Protein AF-A0A1Y3WXA1-F1 (afdb_monomer)

Foldseek 3Di:
DQDPVQQQAQQVQWDWDAPPVRQKIFIDHPRDTRDIDGCPDFCLLVLLVLLCVLAPDSPPRCRTPNLSVVSSLLSVLCVVVVLVCCCLNFNPQDPPPDSNRGDRDDPVSSVVSSVSSCVSDVPRDD

pLDDT: mean 90.12, std 10.37, range [38.25, 98.25]

Mean predicted aligned error: 4.31 Å

Structure (mmCIF, N/CA/C/O backbone):
data_AF-A0A1Y3WXA1-F1
#
_entry.id   AF-A0A1Y3WXA1-F1
#
loop_
_atom_site.group_PDB
_atom_site.id
_atom_site.type_symbol
_atom_site.label_atom_id
_atom_site.label_alt_id
_atom_site.label_comp_id
_atom_site.label_asym_id
_atom_site.label_entity_id
_atom_site.label_seq_id
_atom_site.pdbx_PDB_ins_code
_atom_site.Cartn_x
_atom_site.Cartn_y
_atom_site.Cartn_z
_atom_site.occupancy
_atom_site.B_iso_or_equiv
_atom_site.auth_seq_id
_atom_site.aut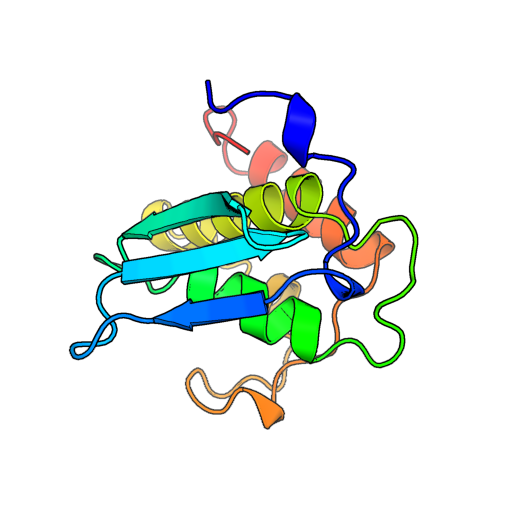h_comp_id
_atom_site.auth_asym_id
_atom_site.auth_atom_id
_atom_site.pdbx_PDB_model_num
ATOM 1 N N . MET A 1 1 ? 12.323 13.232 0.508 1.00 38.25 1 MET A N 1
ATOM 2 C CA . MET A 1 1 ? 10.880 13.522 0.398 1.00 38.25 1 MET A CA 1
ATOM 3 C C . MET A 1 1 ? 10.526 13.393 -1.072 1.00 38.25 1 MET A C 1
ATOM 5 O O . MET A 1 1 ? 10.906 14.268 -1.834 1.00 38.25 1 MET A O 1
ATOM 9 N N . HIS A 1 2 ? 9.953 12.261 -1.487 1.00 45.00 2 HIS A N 1
ATOM 10 C CA . HIS A 1 2 ? 9.434 12.119 -2.850 1.00 45.00 2 HIS A CA 1
ATOM 11 C C . HIS A 1 2 ? 8.171 12.985 -2.983 1.00 45.00 2 HIS A C 1
ATOM 13 O O . HIS A 1 2 ? 7.406 13.118 -2.028 1.00 45.00 2 HIS A O 1
ATOM 19 N N . ASN A 1 3 ? 8.051 13.669 -4.121 1.00 47.00 3 ASN A N 1
ATOM 20 C CA . ASN A 1 3 ? 7.163 14.805 -4.343 1.00 47.00 3 ASN A CA 1
ATOM 21 C C . ASN A 1 3 ? 5.682 14.489 -4.098 1.00 47.00 3 ASN A C 1
ATOM 23 O O . ASN A 1 3 ? 5.159 13.468 -4.523 1.00 47.00 3 ASN A O 1
ATOM 27 N N . ASN A 1 4 ? 4.982 15.452 -3.500 1.00 60.38 4 ASN A N 1
ATOM 28 C CA . ASN A 1 4 ? 3.542 15.423 -3.219 1.00 60.38 4 ASN A CA 1
ATOM 29 C C . ASN A 1 4 ? 2.660 15.335 -4.493 1.00 60.38 4 ASN A C 1
ATOM 31 O O . ASN A 1 4 ? 1.442 15.187 -4.395 1.00 60.38 4 ASN A O 1
ATOM 35 N N . GLU A 1 5 ? 3.268 15.446 -5.678 1.00 69.31 5 GLU A N 1
ATOM 36 C CA . GLU A 1 5 ? 2.613 15.615 -6.980 1.00 69.31 5 GLU A CA 1
ATOM 37 C C . GLU A 1 5 ? 1.940 14.338 -7.500 1.00 69.31 5 GLU A C 1
ATOM 39 O O . GLU A 1 5 ? 0.859 14.423 -8.076 1.00 69.31 5 GLU A O 1
ATOM 44 N N . TYR A 1 6 ? 2.508 13.153 -7.247 1.00 81.25 6 TYR A N 1
ATOM 45 C CA . TYR A 1 6 ? 1.913 11.889 -7.705 1.00 81.25 6 TYR A CA 1
ATOM 46 C C . TYR A 1 6 ? 0.886 11.313 -6.722 1.00 81.25 6 TYR A C 1
ATOM 48 O O . TYR A 1 6 ? 0.173 10.371 -7.057 1.00 81.25 6 TYR A O 1
ATOM 56 N N . SER A 1 7 ? 0.788 11.866 -5.506 1.00 85.94 7 SER A N 1
ATOM 57 C CA . SER A 1 7 ? 0.005 11.276 -4.411 1.00 85.94 7 SER A CA 1
ATOM 58 C C . SER A 1 7 ? -1.469 11.060 -4.758 1.00 85.94 7 SER A C 1
ATOM 60 O O . SER A 1 7 ? -2.069 10.114 -4.265 1.00 85.94 7 SER A O 1
ATOM 62 N N . GLN A 1 8 ? -2.034 11.916 -5.613 1.00 91.94 8 GLN A N 1
ATOM 63 C CA . GLN A 1 8 ? -3.440 11.878 -6.014 1.00 91.94 8 GLN A CA 1
ATOM 64 C C . GLN A 1 8 ? -3.692 11.082 -7.300 1.00 91.94 8 GLN A C 1
ATOM 66 O O . GLN A 1 8 ? -4.849 10.932 -7.682 1.00 91.94 8 GLN A O 1
ATOM 71 N N . ILE A 1 9 ? -2.648 10.587 -7.975 1.00 95.56 9 ILE A N 1
ATOM 72 C CA . ILE A 1 9 ? -2.810 9.800 -9.201 1.00 95.56 9 ILE A CA 1
ATOM 73 C C . ILE A 1 9 ? -3.533 8.493 -8.843 1.00 95.56 9 ILE A C 1
ATOM 75 O O . ILE A 1 9 ? -3.027 7.753 -7.987 1.00 95.56 9 ILE A O 1
ATOM 79 N N . PRO A 1 10 ? -4.693 8.194 -9.459 1.00 96.69 10 PRO A N 1
ATOM 80 C CA . PRO A 1 10 ? -5.390 6.935 -9.238 1.00 96.69 10 PRO A CA 1
ATOM 81 C C . PRO A 1 10 ? -4.526 5.757 -9.678 1.00 96.69 10 PRO A C 1
ATOM 83 O O . PRO A 1 10 ? -3.982 5.751 -10.781 1.00 96.69 10 PRO A O 1
ATOM 86 N N . PHE A 1 11 ? -4.430 4.729 -8.838 1.00 96.44 11 PHE A N 1
ATOM 87 C CA . PHE A 1 11 ? -3.655 3.532 -9.163 1.00 96.44 11 PHE A CA 1
ATOM 88 C C . PHE A 1 11 ? -4.203 2.811 -10.404 1.00 96.44 11 PHE A C 1
ATOM 90 O O . PHE A 1 11 ? -3.430 2.249 -11.175 1.00 96.44 11 PHE A O 1
ATOM 97 N N . SER A 1 12 ? -5.518 2.876 -10.641 1.00 96.00 12 SER A N 1
ATOM 98 C CA . SER A 1 12 ? -6.164 2.278 -11.816 1.00 96.00 12 SER A CA 1
ATOM 99 C C . SER A 1 12 ? -5.738 2.901 -13.152 1.00 96.00 12 SER A C 1
ATOM 101 O O . SER A 1 12 ? -5.943 2.291 -14.199 1.00 96.00 12 SER A O 1
ATOM 103 N N . GLU A 1 13 ? -5.125 4.087 -13.137 1.00 95.94 13 GLU A N 1
ATOM 104 C CA . GLU A 1 13 ? -4.587 4.756 -14.328 1.00 95.94 13 GLU A CA 1
ATOM 105 C C . GLU A 1 13 ? -3.099 4.456 -14.567 1.00 95.94 13 GLU A C 1
ATOM 107 O O . GLU A 1 13 ? -2.504 4.949 -15.530 1.00 95.94 13 GLU A O 1
ATOM 112 N N . CYS A 1 14 ? -2.475 3.675 -13.687 1.00 96.12 14 CYS A N 1
ATOM 113 C CA . CYS A 1 14 ? -1.048 3.411 -13.727 1.00 96.12 14 CYS A CA 1
ATOM 114 C C . CYS A 1 14 ? -0.704 2.095 -14.429 1.00 96.12 14 CYS A C 1
ATOM 116 O O . CYS A 1 14 ? -1.479 1.142 -14.461 1.00 96.12 14 CYS A O 1
ATOM 118 N N . GLN A 1 15 ? 0.517 2.034 -14.954 1.00 96.25 15 GLN A N 1
ATOM 119 C CA . GLN A 1 15 ? 1.123 0.812 -15.476 1.00 96.25 15 GLN A CA 1
ATOM 120 C C . GLN A 1 15 ? 2.276 0.404 -14.567 1.00 96.25 15 GLN A C 1
ATOM 122 O O . GLN A 1 15 ? 3.169 1.210 -14.316 1.00 96.25 15 GLN A O 1
ATOM 127 N N . VAL A 1 16 ? 2.254 -0.840 -14.091 1.00 94.38 16 VAL A N 1
ATOM 128 C CA . VAL A 1 16 ? 3.341 -1.438 -13.308 1.00 94.38 16 VAL A CA 1
ATOM 129 C C . VAL A 1 16 ? 4.238 -2.230 -14.252 1.00 94.38 16 VAL A C 1
ATOM 131 O O . VAL A 1 16 ? 3.752 -3.062 -15.018 1.00 94.38 16 VAL A O 1
ATOM 134 N N . MET A 1 17 ? 5.539 -1.976 -14.190 1.00 93.19 17 MET A N 1
ATOM 135 C CA . MET A 1 17 ? 6.566 -2.688 -14.942 1.00 93.19 17 MET A CA 1
ATOM 136 C C . MET A 1 17 ? 7.682 -3.127 -14.000 1.00 93.19 17 MET A C 1
ATOM 138 O O . MET A 1 17 ? 7.948 -2.467 -12.996 1.00 93.19 17 MET A O 1
ATOM 142 N N . THR A 1 18 ? 8.349 -4.222 -14.345 1.00 90.69 18 THR A N 1
ATOM 143 C CA . THR A 1 18 ? 9.587 -4.657 -13.698 1.00 90.69 18 THR A CA 1
ATOM 144 C C . THR A 1 18 ? 10.709 -4.698 -14.723 1.00 90.69 18 THR A C 1
ATOM 146 O O . THR A 1 18 ? 10.447 -4.867 -15.916 1.00 90.69 18 THR A O 1
ATOM 149 N N . ASP A 1 19 ? 11.948 -4.542 -14.274 1.00 87.44 19 ASP A N 1
ATOM 150 C CA . ASP A 1 19 ? 13.106 -4.887 -15.096 1.00 87.44 19 ASP A CA 1
ATOM 151 C C . ASP A 1 19 ? 13.236 -6.408 -15.295 1.00 87.44 19 ASP A C 1
ATOM 153 O O . ASP A 1 19 ? 12.461 -7.210 -14.762 1.00 87.44 19 ASP A O 1
ATOM 157 N N . ASP A 1 20 ? 14.211 -6.800 -16.117 1.00 84.50 20 ASP A N 1
ATOM 158 C CA . ASP A 1 20 ? 14.402 -8.181 -16.572 1.00 84.50 20 ASP A CA 1
ATOM 159 C C . ASP A 1 20 ? 14.702 -9.168 -15.430 1.00 84.50 20 ASP A C 1
ATOM 161 O O . ASP A 1 20 ? 14.421 -10.361 -15.557 1.00 84.50 20 ASP A O 1
ATOM 165 N N . ASP A 1 21 ? 15.282 -8.696 -14.325 1.00 83.38 21 ASP A N 1
ATOM 166 C CA . ASP A 1 21 ? 15.605 -9.508 -13.150 1.00 83.38 21 ASP A CA 1
ATOM 167 C C . ASP A 1 21 ? 14.596 -9.349 -11.998 1.00 83.38 21 ASP A C 1
ATOM 169 O O . ASP A 1 21 ? 14.737 -10.015 -10.968 1.00 83.38 21 ASP A O 1
ATOM 173 N N . GLY A 1 22 ? 13.555 -8.526 -12.181 1.00 80.12 22 GLY A N 1
ATOM 174 C CA . GLY A 1 22 ? 12.498 -8.285 -11.198 1.00 80.12 22 GLY A CA 1
ATOM 175 C C . GLY A 1 22 ? 12.960 -7.508 -9.963 1.00 80.12 22 GLY A C 1
ATOM 176 O O . GLY A 1 22 ? 12.245 -7.470 -8.954 1.00 80.12 22 GLY A O 1
ATOM 177 N N . GLN A 1 23 ? 14.158 -6.92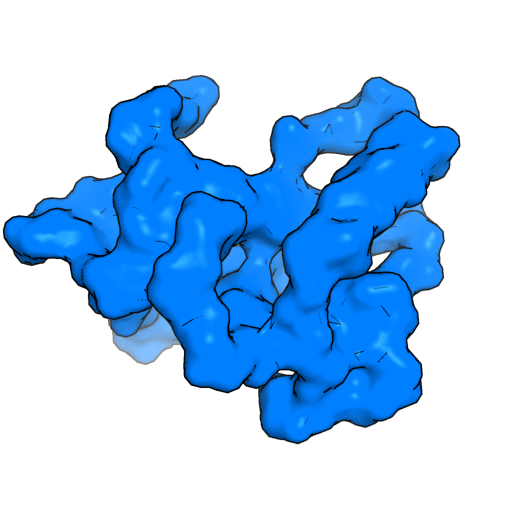0 -10.008 1.00 83.50 23 GLN A N 1
ATOM 178 C CA . GLN A 1 23 ? 14.736 -6.189 -8.889 1.00 83.50 23 GLN A CA 1
ATOM 179 C C . GLN A 1 23 ? 14.283 -4.737 -8.835 1.00 83.50 23 GLN A C 1
ATOM 181 O O . GLN A 1 23 ? 14.331 -4.146 -7.765 1.00 83.50 23 GLN A O 1
ATOM 186 N N . ASN A 1 24 ? 13.826 -4.141 -9.929 1.00 88.81 24 ASN A N 1
ATOM 187 C CA . ASN A 1 24 ? 13.259 -2.799 -9.922 1.00 88.81 24 ASN A CA 1
ATOM 188 C C . ASN A 1 24 ? 11.797 -2.841 -10.340 1.00 88.81 24 ASN A C 1
ATOM 190 O O . ASN A 1 24 ? 11.428 -3.491 -11.316 1.00 88.81 24 ASN A O 1
ATOM 194 N N . ILE A 1 25 ? 10.968 -2.102 -9.608 1.00 91.56 25 ILE A N 1
ATOM 195 C CA . ILE A 1 25 ? 9.560 -1.899 -9.932 1.00 91.56 25 ILE A CA 1
ATOM 196 C C . ILE A 1 25 ? 9.385 -0.441 -10.324 1.00 91.56 25 ILE A C 1
ATOM 198 O O . ILE A 1 25 ? 9.745 0.461 -9.566 1.00 91.56 25 ILE A O 1
ATOM 202 N N . TYR A 1 26 ? 8.780 -0.222 -11.484 1.00 92.56 26 TYR A N 1
ATOM 203 C CA . TYR A 1 26 ? 8.476 1.090 -12.033 1.00 92.56 26 TYR A CA 1
ATOM 204 C C . TYR A 1 26 ? 6.968 1.235 -12.205 1.00 92.56 26 TYR A C 1
ATOM 206 O O . TYR A 1 26 ? 6.289 0.332 -12.698 1.00 92.56 26 TYR A O 1
ATOM 214 N N . ILE A 1 27 ? 6.440 2.390 -11.821 1.00 94.38 27 ILE A N 1
ATOM 215 C CA . ILE A 1 27 ? 5.051 2.772 -12.032 1.00 94.38 27 ILE A CA 1
ATOM 216 C C . ILE A 1 27 ? 5.022 3.982 -12.957 1.00 94.38 27 ILE A C 1
ATOM 218 O O . ILE A 1 27 ? 5.602 5.030 -12.658 1.00 94.38 27 ILE A O 1
ATOM 222 N N . TYR A 1 28 ? 4.304 3.834 -14.066 1.00 96.00 28 TYR A N 1
ATOM 223 C CA . TYR A 1 28 ? 4.113 4.869 -15.073 1.00 96.00 28 TYR A CA 1
ATOM 224 C C . TYR A 1 28 ? 2.683 5.408 -15.049 1.00 96.00 28 TYR A C 1
ATOM 226 O O . TYR A 1 28 ? 1.725 4.651 -14.897 1.00 96.00 28 TYR A O 1
ATOM 234 N N . HIS A 1 29 ? 2.529 6.710 -15.282 1.00 95.94 29 HIS A N 1
ATOM 235 C CA . HIS A 1 29 ? 1.251 7.364 -15.580 1.00 95.94 29 HIS A CA 1
ATOM 236 C C . HIS A 1 29 ? 1.420 8.210 -16.839 1.00 95.94 29 HIS A C 1
ATOM 238 O O . HIS A 1 29 ? 2.374 8.978 -16.952 1.00 95.94 29 HIS A O 1
ATOM 244 N N . ASN A 1 30 ? 0.529 8.040 -17.819 1.00 94.69 30 ASN A N 1
ATOM 245 C CA . ASN A 1 30 ? 0.582 8.759 -19.101 1.00 94.69 30 ASN A CA 1
ATOM 246 C C . ASN A 1 30 ? 1.954 8.711 -19.812 1.00 94.69 30 ASN A C 1
ATOM 248 O O . ASN A 1 30 ? 2.364 9.673 -20.458 1.00 94.69 30 ASN A O 1
ATOM 252 N N . GLY A 1 31 ? 2.664 7.583 -19.698 1.00 93.31 31 GLY A N 1
ATOM 253 C CA . GLY A 1 31 ? 3.972 7.367 -20.329 1.00 93.31 31 GLY A CA 1
ATOM 254 C C . GLY A 1 31 ? 5.170 7.951 -19.573 1.00 93.31 31 GLY A C 1
ATOM 255 O O . GLY A 1 31 ? 6.298 7.773 -20.025 1.00 93.31 31 GLY A O 1
ATOM 256 N N . SER A 1 32 ? 4.950 8.599 -18.426 1.00 93.69 32 SER A N 1
ATOM 257 C CA . SER A 1 32 ? 6.008 9.122 -17.554 1.00 93.69 32 SER A CA 1
ATOM 258 C C . SER A 1 32 ? 6.156 8.257 -16.310 1.00 93.69 32 SER A C 1
ATOM 260 O O . SER A 1 32 ? 5.156 7.857 -15.715 1.00 93.69 32 SER A O 1
ATOM 262 N N . GLU A 1 33 ? 7.393 7.982 -15.905 1.00 93.81 33 GLU A N 1
ATOM 263 C CA . GLU A 1 33 ? 7.674 7.332 -14.624 1.00 93.81 33 GLU A CA 1
ATOM 264 C C . GLU A 1 33 ? 7.286 8.281 -13.488 1.00 93.81 33 GLU A C 1
ATOM 266 O O . GLU A 1 33 ? 7.700 9.441 -13.469 1.00 93.81 33 GLU A O 1
ATOM 271 N N . VAL A 1 34 ? 6.465 7.797 -12.560 1.00 93.56 34 VAL A N 1
ATOM 272 C CA . VAL A 1 34 ? 5.959 8.592 -11.429 1.00 93.56 34 VAL A CA 1
ATOM 273 C C . VAL A 1 34 ? 6.390 8.038 -10.079 1.00 93.56 34 VAL A C 1
ATOM 275 O O . VAL A 1 34 ? 6.411 8.777 -9.096 1.00 93.56 34 VAL A O 1
ATOM 278 N N . LEU A 1 35 ? 6.730 6.751 -10.019 1.00 90.50 35 LEU A N 1
ATOM 279 C CA . LEU A 1 35 ? 7.184 6.085 -8.809 1.00 90.50 35 LEU A CA 1
ATOM 280 C C . LEU A 1 35 ? 8.044 4.889 -9.199 1.00 90.50 35 LEU A C 1
ATOM 282 O O . LEU A 1 35 ? 7.669 4.111 -10.069 1.00 90.50 35 LEU A O 1
ATOM 286 N N . SER A 1 36 ? 9.168 4.723 -8.522 1.00 89.56 36 SER A N 1
ATOM 287 C CA . SER A 1 36 ? 10.014 3.542 -8.643 1.00 89.56 36 SER A CA 1
ATOM 288 C C . SER A 1 36 ? 10.413 3.070 -7.255 1.00 89.56 36 SER A C 1
ATOM 290 O O . SER A 1 36 ? 10.621 3.894 -6.360 1.00 89.56 36 SER A O 1
ATOM 292 N N . ASP A 1 37 ? 10.577 1.769 -7.078 1.00 87.94 37 ASP A N 1
ATOM 293 C CA . ASP A 1 37 ? 11.198 1.218 -5.880 1.00 87.94 37 ASP A CA 1
ATOM 294 C C . ASP A 1 37 ? 12.122 0.071 -6.250 1.00 87.94 37 ASP A C 1
ATOM 296 O O . ASP A 1 37 ? 11.873 -0.682 -7.196 1.00 87.94 37 ASP A O 1
ATOM 300 N N . TYR A 1 38 ? 13.192 -0.051 -5.477 1.00 82.44 38 TYR A N 1
ATOM 301 C CA . TYR A 1 38 ? 14.127 -1.146 -5.629 1.00 82.44 38 TYR A CA 1
ATOM 302 C C . TYR A 1 38 ? 13.691 -2.293 -4.724 1.00 82.44 38 TYR A C 1
ATOM 304 O O . TYR A 1 38 ? 13.562 -2.149 -3.506 1.00 82.44 38 TYR A O 1
ATOM 312 N N . ASN A 1 39 ? 13.462 -3.443 -5.333 1.00 72.31 39 ASN A N 1
ATOM 313 C CA . ASN A 1 39 ? 12.977 -4.671 -4.735 1.00 72.31 39 ASN A CA 1
ATOM 314 C C . ASN A 1 39 ? 14.096 -5.381 -3.946 1.00 72.31 39 ASN A C 1
ATOM 316 O O . ASN A 1 39 ? 14.518 -6.495 -4.260 1.00 72.31 39 ASN A O 1
ATOM 320 N N . HIS A 1 40 ? 14.625 -4.727 -2.906 1.00 64.75 40 HIS A N 1
ATOM 321 C CA . HIS A 1 40 ? 15.619 -5.320 -2.011 1.00 64.75 40 HIS A CA 1
ATOM 322 C C . HIS A 1 40 ? 15.116 -5.481 -0.577 1.00 64.75 40 HIS A C 1
ATOM 324 O O . HIS A 1 40 ? 14.581 -4.563 0.042 1.00 64.75 40 HIS A O 1
ATOM 330 N N . THR A 1 41 ? 15.344 -6.690 -0.047 1.00 61.47 41 THR A N 1
ATOM 331 C CA . THR A 1 41 ? 15.046 -7.125 1.328 1.00 61.47 41 THR A CA 1
ATOM 332 C C . THR A 1 41 ? 13.619 -6.808 1.784 1.00 61.47 41 THR A C 1
ATOM 334 O O . THR A 1 41 ? 13.441 -6.025 2.711 1.00 61.47 41 THR A O 1
ATOM 337 N N . GLY A 1 42 ? 12.606 -7.422 1.154 1.00 63.34 42 GLY A N 1
ATOM 338 C CA . GLY A 1 42 ? 11.256 -7.489 1.737 1.00 63.34 42 GLY A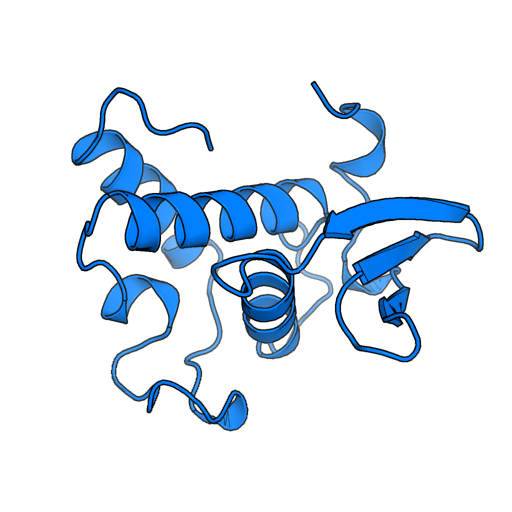 CA 1
ATOM 339 C C . GLY A 1 42 ? 10.067 -7.365 0.785 1.00 63.34 42 GLY A C 1
ATOM 340 O O . GLY A 1 42 ? 8.939 -7.472 1.253 1.00 63.34 42 GLY A O 1
ATOM 341 N N . PHE A 1 43 ? 10.287 -7.164 -0.519 1.00 84.88 43 PHE A N 1
ATOM 342 C CA . PHE A 1 43 ? 9.214 -7.167 -1.525 1.00 84.88 43 PHE A CA 1
ATOM 343 C C . PHE A 1 43 ? 8.069 -6.179 -1.233 1.00 84.88 43 PHE A C 1
ATOM 345 O O . PHE A 1 43 ? 6.905 -6.441 -1.530 1.00 84.88 43 PHE A O 1
ATOM 352 N N . TYR A 1 44 ? 8.385 -5.029 -0.622 1.00 90.94 44 TYR A N 1
ATOM 353 C CA . TYR A 1 44 ? 7.390 -4.124 -0.037 1.00 90.94 44 TYR A CA 1
ATOM 354 C C . TYR A 1 44 ? 6.440 -3.512 -1.065 1.00 90.94 44 TYR A C 1
ATOM 356 O O . TYR A 1 44 ? 5.223 -3.567 -0.883 1.00 90.94 44 TYR A O 1
ATOM 364 N N . LEU A 1 45 ? 6.983 -2.911 -2.132 1.00 92.19 45 LEU A N 1
ATOM 365 C CA . LEU A 1 45 ? 6.156 -2.293 -3.165 1.00 92.19 45 LEU A CA 1
ATOM 366 C C . LEU A 1 45 ? 5.402 -3.358 -3.966 1.00 92.19 45 LEU A C 1
ATOM 368 O O . LEU A 1 45 ? 4.220 -3.176 -4.234 1.00 92.19 45 LEU A O 1
ATOM 372 N N . GLU A 1 46 ? 6.048 -4.482 -4.278 1.00 91.06 46 GLU A N 1
ATOM 373 C CA . GLU A 1 46 ? 5.413 -5.624 -4.948 1.00 91.06 46 GLU A CA 1
ATOM 374 C C . GLU A 1 46 ? 4.193 -6.124 -4.167 1.00 91.06 46 GLU A C 1
ATOM 376 O O . GLU A 1 46 ? 3.099 -6.263 -4.712 1.00 91.06 46 GLU A O 1
ATOM 381 N N . THR A 1 47 ? 4.359 -6.304 -2.858 1.00 91.12 47 THR A N 1
ATOM 382 C CA . THR A 1 47 ? 3.293 -6.764 -1.966 1.00 91.12 47 THR A CA 1
ATOM 383 C C . THR A 1 47 ? 2.176 -5.724 -1.847 1.00 91.12 47 THR A C 1
ATOM 385 O O . THR A 1 47 ? 0.997 -6.077 -1.889 1.00 91.12 47 THR A O 1
ATOM 388 N N . ALA A 1 48 ? 2.510 -4.431 -1.759 1.00 94.44 48 ALA A N 1
ATOM 389 C CA . ALA A 1 48 ? 1.513 -3.358 -1.754 1.00 94.44 48 ALA A CA 1
ATOM 390 C C . ALA A 1 48 ? 0.704 -3.315 -3.064 1.00 94.44 48 ALA A C 1
ATOM 392 O O . ALA A 1 48 ? -0.517 -3.159 -3.030 1.00 94.44 48 ALA A O 1
ATOM 393 N N . ILE A 1 49 ? 1.372 -3.501 -4.207 1.00 94.38 49 ILE A N 1
ATOM 394 C CA . ILE A 1 49 ? 0.738 -3.593 -5.527 1.00 94.38 49 ILE A CA 1
ATOM 395 C C . ILE A 1 49 ? -0.201 -4.798 -5.577 1.00 94.38 49 ILE A C 1
ATOM 397 O O . ILE A 1 49 ? -1.350 -4.641 -5.980 1.00 94.38 49 ILE A O 1
ATOM 401 N N . ALA A 1 50 ? 0.235 -5.973 -5.114 1.00 92.94 50 ALA A N 1
ATOM 402 C CA . ALA A 1 50 ? -0.602 -7.171 -5.076 1.00 92.94 50 ALA A CA 1
ATOM 403 C C . ALA A 1 50 ? -1.868 -6.968 -4.222 1.00 92.94 50 ALA A C 1
ATOM 405 O O . ALA A 1 50 ? -2.965 -7.331 -4.649 1.00 92.94 50 ALA A O 1
ATOM 406 N N . LEU A 1 51 ? -1.740 -6.324 -3.055 1.00 95.12 51 LEU A N 1
ATOM 407 C CA . LEU A 1 51 ? -2.873 -5.973 -2.192 1.00 95.12 51 LEU A CA 1
ATOM 408 C C . LEU A 1 51 ? -3.849 -5.004 -2.872 1.00 95.12 51 LEU A C 1
ATOM 410 O O . LEU A 1 51 ? -5.059 -5.214 -2.801 1.00 95.12 51 LEU A O 1
ATOM 414 N N . PHE A 1 52 ? -3.349 -3.973 -3.561 1.00 95.69 52 PHE A N 1
ATOM 415 C CA . PHE A 1 52 ? -4.193 -3.055 -4.334 1.00 95.69 52 PHE A CA 1
ATOM 416 C C . PHE A 1 52 ? -4.878 -3.772 -5.502 1.00 95.69 52 PHE A C 1
ATOM 418 O O . PHE A 1 52 ? -6.075 -3.595 -5.721 1.00 95.69 52 PHE A O 1
ATOM 425 N N . MET A 1 53 ? -4.154 -4.625 -6.227 1.00 93.81 53 MET A N 1
ATOM 426 C CA . MET A 1 53 ? -4.701 -5.390 -7.347 1.00 93.81 53 MET A CA 1
ATOM 427 C C . MET A 1 53 ? -5.772 -6.400 -6.912 1.00 93.81 53 MET A C 1
ATOM 429 O O . MET A 1 53 ? -6.693 -6.666 -7.684 1.00 93.81 53 MET A O 1
ATOM 433 N N . ALA A 1 54 ? -5.693 -6.925 -5.684 1.00 93.06 54 ALA A N 1
ATOM 434 C CA . ALA A 1 54 ? -6.696 -7.826 -5.115 1.00 93.06 54 ALA A CA 1
ATOM 435 C C . ALA A 1 54 ? -8.046 -7.137 -4.822 1.00 93.06 54 ALA A C 1
ATOM 437 O O . ALA A 1 54 ? -9.070 -7.810 -4.674 1.00 93.06 54 ALA A O 1
ATOM 438 N N . ILE A 1 55 ? -8.084 -5.801 -4.753 1.00 93.75 55 ILE A N 1
ATOM 439 C CA . ILE A 1 55 ? -9.324 -5.045 -4.563 1.00 93.75 55 ILE A CA 1
ATOM 440 C C . ILE A 1 55 ? -10.130 -5.050 -5.863 1.00 93.75 55 ILE A C 1
ATOM 442 O O . ILE A 1 55 ? -9.657 -4.643 -6.922 1.00 93.75 55 ILE A O 1
ATOM 446 N N . LYS A 1 56 ? -11.392 -5.483 -5.769 1.00 90.75 56 LYS A N 1
ATOM 447 C CA . LYS A 1 56 ? -12.278 -5.635 -6.932 1.00 90.75 56 LYS A CA 1
ATOM 448 C C . LYS A 1 56 ? -12.599 -4.310 -7.631 1.00 90.75 56 LYS A C 1
ATOM 450 O O . LYS A 1 56 ? -12.674 -4.280 -8.855 1.00 90.75 56 LYS A O 1
ATOM 455 N N . ASP A 1 57 ? -12.850 -3.253 -6.863 1.00 93.50 57 ASP A N 1
ATOM 456 C CA . ASP A 1 57 ? -13.106 -1.915 -7.400 1.00 93.50 57 ASP A CA 1
ATOM 457 C C . ASP A 1 57 ? -11.874 -1.034 -7.207 1.00 93.50 57 ASP A C 1
ATOM 459 O O . ASP A 1 57 ? -11.647 -0.502 -6.122 1.00 93.50 57 ASP A O 1
ATOM 463 N N . GLN A 1 58 ? -11.077 -0.902 -8.265 1.00 90.31 58 GLN A N 1
ATOM 464 C CA . GLN A 1 58 ? -9.832 -0.134 -8.248 1.00 90.31 58 GLN A CA 1
ATOM 465 C C . GLN A 1 58 ? -10.037 1.371 -8.485 1.00 90.31 58 GLN A C 1
ATOM 467 O O . GLN A 1 58 ? -9.073 2.126 -8.432 1.00 90.31 58 GLN A O 1
ATOM 472 N N . ASN A 1 59 ? -11.274 1.827 -8.725 1.00 92.00 59 ASN A N 1
ATOM 473 C CA . ASN A 1 59 ? -11.585 3.243 -8.968 1.00 92.00 59 ASN A CA 1
ATOM 474 C C . ASN A 1 59 ? -11.966 4.001 -7.690 1.00 92.00 59 ASN A C 1
ATOM 476 O O . ASN A 1 59 ? -12.416 5.147 -7.746 1.00 92.00 59 ASN A O 1
ATOM 480 N N . GLN A 1 60 ? -11.814 3.363 -6.531 1.00 94.50 60 GLN A N 1
ATOM 481 C CA . GLN A 1 60 ? -12.050 4.002 -5.246 1.00 94.50 60 GLN A CA 1
ATOM 482 C C . GLN A 1 60 ? -11.068 5.163 -5.042 1.00 94.50 60 GLN A C 1
ATOM 484 O O . GLN A 1 60 ? -9.871 5.032 -5.284 1.00 94.50 60 GLN A O 1
ATOM 489 N N . SER A 1 61 ? -11.554 6.297 -4.536 1.00 94.06 61 SER A N 1
ATOM 490 C CA . SER A 1 61 ? -10.764 7.534 -4.402 1.00 94.06 61 SER A CA 1
ATOM 491 C C . SER A 1 61 ? -9.515 7.398 -3.523 1.00 94.06 61 SER A C 1
ATOM 493 O O . SER A 1 61 ? -8.547 8.140 -3.693 1.00 94.06 61 SER A O 1
ATOM 495 N N . TRP A 1 62 ? -9.523 6.458 -2.575 1.00 95.69 62 TRP A N 1
ATOM 496 C CA . TRP A 1 62 ? -8.386 6.191 -1.694 1.00 95.69 62 TRP A CA 1
ATOM 497 C C . TRP A 1 62 ? -7.315 5.302 -2.348 1.00 95.69 62 TRP A C 1
ATOM 499 O O . TRP A 1 62 ? -6.205 5.216 -1.824 1.00 95.69 62 TRP A O 1
ATOM 509 N N . MET A 1 63 ? -7.599 4.677 -3.495 1.00 96.81 63 MET A N 1
ATOM 510 C CA . MET A 1 63 ? -6.647 3.852 -4.242 1.00 96.81 63 MET A CA 1
ATOM 511 C C . MET A 1 63 ? -5.792 4.711 -5.175 1.00 96.81 63 MET A C 1
ATOM 513 O O . MET A 1 63 ? -5.922 4.684 -6.397 1.00 96.81 63 MET A O 1
ATOM 517 N N . ASN A 1 64 ? -4.899 5.492 -4.576 1.00 96.38 64 ASN A N 1
ATOM 518 C CA . ASN A 1 64 ? -3.960 6.371 -5.268 1.00 96.38 64 ASN A CA 1
ATOM 519 C C . ASN A 1 64 ? -2.507 6.035 -4.906 1.00 96.38 64 ASN A C 1
ATOM 521 O O . ASN A 1 64 ? -2.241 5.319 -3.936 1.00 96.38 64 ASN A O 1
ATOM 525 N N . LEU A 1 65 ? -1.553 6.561 -5.676 1.00 95.62 65 LEU A N 1
ATOM 526 C CA . LEU A 1 65 ? -0.131 6.266 -5.473 1.00 95.62 65 LEU A CA 1
ATOM 527 C C . LEU A 1 65 ? 0.405 6.744 -4.116 1.00 95.62 65 LEU A C 1
ATOM 529 O O . LEU A 1 65 ? 1.333 6.141 -3.577 1.00 95.62 65 LEU A O 1
ATOM 533 N N . GLY A 1 66 ? -0.190 7.785 -3.527 1.00 95.44 66 GLY A N 1
ATOM 534 C CA . GLY A 1 66 ? 0.160 8.223 -2.177 1.00 95.44 66 GLY A CA 1
ATOM 535 C C . GLY A 1 66 ? -0.165 7.155 -1.132 1.00 95.44 66 GLY A C 1
ATOM 536 O O . GLY A 1 66 ? 0.666 6.838 -0.281 1.00 95.44 66 GLY A O 1
ATOM 537 N N . ASN A 1 67 ? -1.354 6.563 -1.213 1.00 96.81 67 ASN A N 1
ATOM 538 C CA . ASN A 1 67 ? -1.763 5.494 -0.309 1.00 96.81 67 ASN A CA 1
ATOM 539 C C . ASN A 1 67 ? -1.084 4.154 -0.629 1.00 96.81 67 ASN A C 1
ATOM 541 O O . ASN A 1 67 ? -0.779 3.414 0.304 1.00 96.81 67 ASN A O 1
ATOM 545 N N . LEU A 1 68 ? -0.751 3.876 -1.894 1.00 96.06 68 LEU A N 1
ATOM 546 C CA . LEU A 1 68 ? 0.099 2.735 -2.254 1.00 96.06 68 LEU A CA 1
ATOM 547 C C . LEU A 1 68 ? 1.467 2.832 -1.563 1.00 96.06 68 LEU A C 1
ATOM 549 O O . LEU A 1 68 ? 1.927 1.869 -0.952 1.00 96.06 68 LEU A O 1
ATOM 553 N N . TRP A 1 69 ? 2.098 4.010 -1.606 1.00 94.88 69 TRP A N 1
ATOM 554 C CA . TRP A 1 69 ? 3.393 4.234 -0.961 1.00 94.88 69 TRP A CA 1
ATOM 555 C C . TRP A 1 69 ? 3.317 4.106 0.564 1.00 94.88 69 TRP A C 1
ATOM 557 O O . TRP A 1 69 ? 4.187 3.493 1.183 1.00 94.88 69 TRP A O 1
ATOM 567 N N . LYS A 1 70 ? 2.242 4.612 1.179 1.00 95.94 70 LYS A N 1
ATOM 568 C CA . LYS A 1 70 ? 1.986 4.409 2.612 1.00 95.94 70 LYS A CA 1
ATOM 569 C C . LYS A 1 70 ? 1.806 2.935 2.955 1.00 95.94 70 LYS A C 1
ATOM 571 O O . LYS A 1 70 ? 2.370 2.487 3.945 1.00 95.94 70 LYS A O 1
ATOM 576 N N . LEU A 1 71 ? 1.067 2.169 2.147 1.00 96.44 71 LEU A N 1
ATOM 577 C CA . LEU A 1 71 ? 0.899 0.729 2.362 1.00 96.44 71 LEU A CA 1
ATOM 578 C C . LEU A 1 71 ? 2.242 -0.003 2.258 1.00 96.44 71 LEU A C 1
ATOM 580 O O . LEU A 1 71 ? 2.575 -0.803 3.128 1.00 96.44 71 LEU A O 1
ATOM 584 N N . ARG A 1 72 ? 3.054 0.333 1.251 1.00 94.50 72 ARG A N 1
ATOM 585 C CA . ARG A 1 72 ? 4.437 -0.144 1.119 1.00 94.50 72 ARG A CA 1
ATOM 586 C C . ARG A 1 72 ? 5.248 0.150 2.385 1.00 94.50 72 ARG A C 1
ATOM 588 O O . ARG A 1 72 ? 5.942 -0.736 2.880 1.00 94.50 72 ARG A O 1
ATOM 595 N N . ASN A 1 73 ? 5.150 1.361 2.939 1.00 94.81 73 ASN A N 1
ATOM 596 C CA . ASN A 1 73 ? 5.814 1.699 4.200 1.00 94.81 73 ASN A CA 1
ATOM 597 C C . ASN A 1 73 ? 5.261 0.885 5.373 1.00 94.81 73 ASN A C 1
ATOM 599 O O . ASN A 1 73 ? 6.054 0.365 6.144 1.00 94.81 73 ASN A O 1
ATOM 603 N N . CYS A 1 74 ? 3.944 0.689 5.469 1.00 96.44 74 CYS A N 1
ATOM 604 C CA . CYS A 1 74 ? 3.336 -0.147 6.508 1.00 96.44 74 CYS A CA 1
ATOM 605 C C . CYS A 1 74 ? 3.897 -1.577 6.496 1.00 96.44 74 CYS A C 1
ATOM 607 O O . CYS A 1 74 ? 4.265 -2.109 7.540 1.00 96.44 74 CYS A O 1
ATOM 609 N N . ILE A 1 75 ? 4.014 -2.181 5.311 1.00 94.69 75 ILE A N 1
ATOM 610 C CA . ILE A 1 75 ? 4.594 -3.520 5.129 1.00 94.69 75 ILE A CA 1
ATOM 611 C C . ILE A 1 75 ? 6.055 -3.533 5.596 1.00 94.69 75 ILE A C 1
ATOM 613 O O . ILE A 1 75 ? 6.460 -4.431 6.335 1.00 94.69 75 ILE A O 1
ATOM 617 N N . ARG A 1 76 ? 6.833 -2.515 5.211 1.00 94.19 76 ARG A N 1
ATOM 618 C CA . ARG A 1 76 ? 8.229 -2.362 5.633 1.00 94.19 76 ARG A CA 1
ATOM 619 C C . ARG A 1 76 ? 8.371 -2.244 7.148 1.00 94.19 76 ARG A C 1
ATOM 621 O O . ARG A 1 76 ? 9.200 -2.950 7.711 1.00 94.19 76 ARG A O 1
ATOM 628 N N . GLU A 1 77 ? 7.603 -1.369 7.794 1.00 95.81 77 GLU A N 1
ATOM 629 C CA . GLU A 1 77 ? 7.668 -1.183 9.250 1.00 95.81 77 GLU A CA 1
ATOM 630 C C . GLU A 1 77 ? 7.254 -2.468 9.977 1.00 95.81 77 GLU A C 1
ATOM 632 O O . GLU A 1 77 ? 7.947 -2.924 10.885 1.00 95.81 77 GLU A O 1
ATOM 637 N N . ASN A 1 78 ? 6.180 -3.123 9.521 1.00 95.12 78 ASN A N 1
ATOM 638 C CA . ASN A 1 78 ? 5.742 -4.392 10.092 1.00 95.12 78 ASN A CA 1
ATOM 639 C C . ASN A 1 78 ? 6.832 -5.474 10.015 1.00 95.12 78 ASN A C 1
ATOM 641 O O . ASN A 1 78 ? 7.081 -6.147 11.018 1.00 95.12 78 ASN A O 1
ATOM 645 N N . LEU A 1 79 ? 7.497 -5.616 8.861 1.00 92.12 79 LEU A N 1
ATOM 646 C CA . LEU A 1 79 ? 8.548 -6.615 8.672 1.00 92.12 79 LEU A CA 1
ATOM 647 C C . LEU A 1 79 ? 9.819 -6.266 9.454 1.00 92.12 79 LEU A C 1
ATOM 649 O O . LEU A 1 79 ? 10.320 -7.087 10.221 1.00 92.12 79 LEU A O 1
ATOM 653 N N . ASN A 1 80 ? 10.341 -5.051 9.279 1.00 92.06 80 ASN A N 1
ATOM 654 C CA . ASN A 1 80 ? 11.640 -4.667 9.827 1.00 92.06 80 ASN A CA 1
ATOM 655 C C . ASN A 1 80 ? 11.617 -4.522 11.344 1.00 92.06 80 ASN A C 1
ATOM 657 O O . ASN A 1 80 ? 12.625 -4.800 11.995 1.00 92.06 80 ASN A O 1
ATOM 661 N N . HIS A 1 81 ? 10.487 -4.099 11.910 1.00 92.56 81 HIS A N 1
ATOM 662 C CA . HIS A 1 81 ? 10.341 -3.916 13.353 1.00 92.56 81 HIS A CA 1
ATOM 663 C C . HIS A 1 81 ? 9.589 -5.075 14.018 1.00 92.56 81 HIS A C 1
ATOM 665 O O . HIS A 1 81 ? 9.393 -5.063 15.232 1.00 92.56 81 HIS A O 1
ATOM 671 N N . ASN A 1 82 ? 9.233 -6.118 13.253 1.00 93.50 82 ASN A N 1
ATOM 672 C CA . ASN A 1 82 ? 8.589 -7.338 13.744 1.00 93.50 82 ASN A CA 1
ATOM 673 C C . ASN A 1 82 ? 7.307 -7.046 14.552 1.00 93.50 82 ASN A C 1
ATOM 675 O O . ASN A 1 82 ? 7.130 -7.543 15.669 1.00 93.50 82 ASN A O 1
ATOM 679 N N . LEU A 1 83 ? 6.420 -6.222 13.981 1.00 95.25 83 LEU A N 1
ATOM 680 C CA . LEU A 1 83 ? 5.203 -5.733 14.649 1.00 95.25 83 LEU A CA 1
ATOM 681 C C . LEU A 1 83 ? 4.074 -6.778 14.707 1.00 95.25 83 LEU A C 1
ATOM 683 O O . LEU A 1 83 ? 3.153 -6.637 15.507 1.00 95.25 83 LEU A O 1
ATOM 687 N N . LYS A 1 84 ? 4.171 -7.857 13.915 1.00 95.38 84 LYS A N 1
ATOM 688 C CA . LYS A 1 84 ? 3.233 -9.000 13.891 1.00 95.38 84 LYS A CA 1
ATOM 689 C C . LYS A 1 84 ? 1.799 -8.632 13.486 1.00 95.38 84 LYS A C 1
ATOM 691 O O . LYS A 1 84 ? 0.840 -9.244 13.956 1.00 95.38 84 LYS A O 1
ATOM 696 N N . LEU A 1 85 ? 1.652 -7.667 12.582 1.00 96.00 85 LEU A N 1
ATOM 697 C CA . LEU A 1 85 ? 0.370 -7.227 12.022 1.00 96.00 85 LEU A CA 1
ATOM 698 C C . LEU A 1 85 ? -0.000 -7.951 10.716 1.00 96.00 85 LEU A C 1
ATOM 700 O O . LEU A 1 85 ? -0.916 -7.529 10.015 1.00 96.00 85 LEU A O 1
ATOM 704 N N . ASP A 1 86 ? 0.664 -9.063 10.388 1.00 93.88 86 ASP A N 1
ATOM 705 C CA . ASP A 1 86 ? 0.494 -9.786 9.118 1.00 93.88 86 ASP A CA 1
ATOM 706 C C . ASP A 1 86 ? -0.967 -10.146 8.821 1.00 93.88 86 ASP A C 1
ATOM 708 O O . ASP A 1 86 ? -1.436 -9.990 7.699 1.00 93.88 86 ASP A O 1
ATOM 712 N N . ARG A 1 87 ? -1.729 -10.566 9.836 1.00 94.00 87 ARG A N 1
ATOM 713 C CA . ARG A 1 87 ? -3.155 -10.897 9.675 1.00 94.00 87 ARG A CA 1
ATOM 714 C C . ARG A 1 87 ? -4.012 -9.685 9.331 1.00 94.00 87 ARG A C 1
ATOM 716 O O . ARG A 1 87 ? -4.976 -9.828 8.587 1.00 94.00 87 ARG A O 1
ATOM 723 N N . LEU A 1 88 ? -3.665 -8.515 9.864 1.00 96.19 88 LEU A N 1
ATOM 724 C CA . LEU A 1 88 ? -4.362 -7.267 9.567 1.00 96.19 88 LEU A CA 1
ATOM 725 C C . LEU A 1 88 ? -4.024 -6.787 8.147 1.00 96.19 88 LEU A C 1
ATOM 727 O O . LEU A 1 88 ? -4.911 -6.341 7.427 1.00 96.19 88 LEU A O 1
ATOM 731 N N . ILE A 1 89 ? -2.762 -6.930 7.727 1.00 95.62 89 ILE A N 1
ATOM 732 C CA . ILE A 1 89 ? -2.280 -6.470 6.417 1.00 95.62 89 ILE A CA 1
ATOM 733 C C . ILE A 1 89 ? -2.705 -7.414 5.281 1.00 95.62 89 ILE A C 1
ATOM 735 O O . ILE A 1 89 ? -3.195 -6.950 4.254 1.00 95.62 89 ILE A O 1
ATOM 739 N N . TYR A 1 90 ? -2.518 -8.725 5.445 1.00 94.19 90 TYR A N 1
ATOM 740 C CA . TYR A 1 90 ? -2.692 -9.721 4.377 1.00 94.19 90 TYR A CA 1
ATOM 741 C C . TYR A 1 90 ? -3.987 -10.534 4.493 1.00 94.19 90 TYR A C 1
ATOM 743 O O . TYR A 1 90 ? -4.423 -11.160 3.523 1.00 94.19 90 TYR A O 1
ATOM 751 N N . GLY A 1 91 ? -4.616 -10.523 5.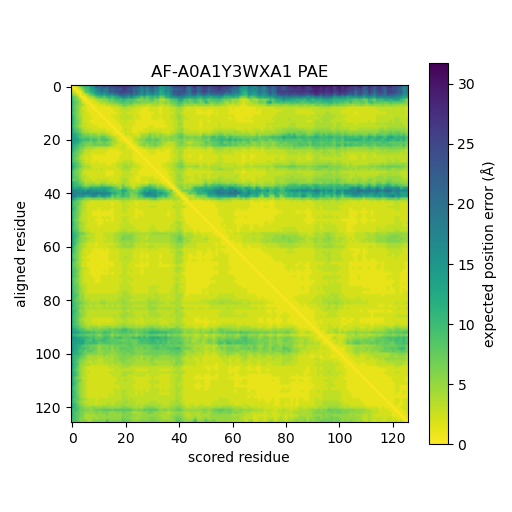670 1.00 92.38 91 GLY A N 1
ATOM 752 C CA . GLY A 1 91 ? -5.761 -11.362 6.000 1.00 92.38 91 GLY A CA 1
ATOM 753 C C . GLY A 1 91 ? -5.381 -12.712 6.613 1.00 92.38 91 GLY A C 1
ATOM 754 O O . GLY A 1 91 ? -4.276 -13.222 6.452 1.00 92.38 91 GLY A O 1
ATOM 755 N N . GLU A 1 92 ? -6.342 -13.331 7.301 1.00 87.81 92 GLU A N 1
ATOM 756 C CA . GLU A 1 92 ? -6.170 -14.613 8.012 1.00 87.81 92 GLU A CA 1
ATOM 757 C C . GLU A 1 92 ? -5.840 -15.807 7.096 1.00 87.81 92 GLU A C 1
ATOM 759 O O . GLU A 1 92 ? -5.383 -16.840 7.576 1.00 87.81 92 GLU A O 1
ATOM 764 N N . SER A 1 93 ? -6.118 -15.701 5.792 1.00 86.81 93 SER A N 1
ATOM 765 C CA . SER A 1 93 ? -5.978 -16.808 4.830 1.00 86.81 93 SER A CA 1
ATOM 766 C C . SER A 1 93 ? -4.712 -16.745 3.978 1.00 86.81 93 SER A C 1
ATOM 768 O O . SER A 1 93 ? -4.493 -17.664 3.191 1.00 86.81 93 SER A O 1
ATOM 770 N N . PHE A 1 94 ? -3.891 -15.699 4.115 1.00 87.88 94 PHE A N 1
ATOM 771 C CA . PHE A 1 94 ? -2.690 -15.562 3.301 1.00 87.88 94 PHE A CA 1
ATOM 772 C C . PHE A 1 94 ? -1.642 -16.607 3.694 1.00 87.88 94 PHE A C 1
ATOM 774 O O . PHE A 1 94 ? -1.217 -16.676 4.846 1.00 87.88 94 PHE A O 1
ATOM 781 N N . ASP A 1 95 ? -1.210 -17.419 2.730 1.00 81.00 95 ASP A N 1
ATOM 782 C CA . ASP A 1 95 ? -0.249 -18.508 2.964 1.00 81.00 95 ASP A CA 1
ATOM 783 C C . ASP A 1 95 ? 1.227 -18.059 2.939 1.00 81.00 95 ASP A C 1
ATOM 785 O O . ASP A 1 95 ? 2.132 -18.878 3.101 1.00 81.00 95 ASP A O 1
ATOM 789 N N . GLY A 1 96 ? 1.471 -16.758 2.748 1.00 80.38 96 GLY A N 1
ATOM 790 C CA . GLY A 1 96 ? 2.805 -16.166 2.662 1.00 80.38 96 GLY A CA 1
ATOM 791 C C . GLY A 1 96 ? 3.412 -16.159 1.257 1.00 80.38 96 GLY A C 1
ATOM 792 O O . GLY A 1 96 ? 4.524 -15.664 1.094 1.00 80.38 96 GLY A O 1
ATOM 793 N N . SER A 1 97 ? 2.721 -16.696 0.247 1.00 80.62 97 SER A N 1
ATOM 794 C CA . SER A 1 97 ? 3.261 -16.827 -1.114 1.00 80.62 97 SER A CA 1
ATOM 795 C C . SER A 1 97 ? 2.238 -16.593 -2.225 1.00 80.62 97 SER A C 1
ATOM 797 O O . SER A 1 97 ? 2.534 -15.937 -3.222 1.00 80.62 97 SER A O 1
ATOM 799 N N . ASN A 1 98 ? 1.020 -17.107 -2.077 1.00 84.00 98 ASN A N 1
ATOM 800 C CA . ASN A 1 98 ? 0.003 -17.061 -3.103 1.00 84.00 98 ASN A CA 1
ATOM 801 C C . ASN A 1 98 ? -0.842 -15.797 -2.953 1.00 84.00 98 ASN A C 1
ATOM 803 O O . ASN A 1 98 ? -1.744 -15.725 -2.116 1.00 84.00 98 ASN A O 1
ATOM 807 N N . VAL A 1 99 ? -0.605 -14.822 -3.827 1.00 81.75 99 VAL A N 1
ATOM 808 C CA . VAL A 1 99 ? -1.352 -13.554 -3.864 1.00 81.75 99 VAL A CA 1
ATOM 809 C C . VAL A 1 99 ? -2.865 -13.740 -4.013 1.00 81.75 99 VAL A C 1
ATOM 811 O O . VAL A 1 99 ? -3.628 -12.893 -3.562 1.00 81.75 99 VAL A O 1
ATOM 814 N N . SER A 1 100 ? -3.336 -14.864 -4.572 1.00 83.12 100 SER A N 1
ATOM 815 C CA . SER A 1 100 ? -4.774 -15.141 -4.674 1.00 83.12 100 SER A CA 1
ATOM 816 C C . SER A 1 100 ? -5.433 -15.446 -3.324 1.00 83.12 100 SER A C 1
ATOM 818 O O . SER A 1 100 ? -6.654 -15.555 -3.261 1.00 83.12 100 SER A O 1
ATOM 820 N N . THR A 1 101 ? -4.639 -15.661 -2.272 1.00 87.25 101 THR A N 1
ATOM 821 C CA . THR A 1 101 ? -5.113 -15.932 -0.905 1.00 87.25 101 THR A CA 1
ATOM 822 C C . THR A 1 101 ? -5.167 -14.677 -0.034 1.00 87.25 101 THR A C 1
ATOM 824 O O . THR A 1 101 ? -5.621 -14.749 1.107 1.00 87.25 101 THR A O 1
ATOM 827 N N . LEU A 1 102 ? -4.748 -13.524 -0.574 1.00 90.94 102 LEU A N 1
ATOM 828 C CA . LEU A 1 102 ? -4.885 -12.233 0.091 1.00 90.94 102 LEU A CA 1
ATOM 829 C C . LEU A 1 102 ? -6.363 -11.901 0.307 1.00 90.94 102 LEU A C 1
ATOM 831 O O . LEU A 1 102 ? -7.187 -12.018 -0.605 1.00 90.94 102 LEU A O 1
ATOM 835 N N . THR A 1 103 ? -6.689 -11.418 1.503 1.00 91.56 103 THR A N 1
ATOM 836 C CA . THR A 1 103 ? -7.985 -10.779 1.734 1.00 91.56 103 THR A CA 1
ATOM 837 C C . THR A 1 103 ? -7.962 -9.388 1.092 1.00 91.56 103 THR A C 1
ATOM 839 O O . THR A 1 103 ? -7.072 -8.601 1.419 1.00 91.56 103 THR A O 1
ATOM 842 N N . PRO A 1 104 ? -8.925 -9.037 0.216 1.00 92.12 104 PRO A N 1
ATOM 843 C CA . PRO A 1 104 ? -8.985 -7.703 -0.371 1.00 92.12 104 PRO A CA 1
ATOM 844 C C . PRO A 1 104 ? -9.042 -6.612 0.701 1.00 92.12 104 PRO A C 1
ATOM 846 O O . PRO A 1 104 ? -9.910 -6.631 1.579 1.00 92.12 104 PRO A O 1
ATOM 849 N N . LEU A 1 105 ? -8.122 -5.653 0.613 1.00 94.50 105 LEU A N 1
ATOM 850 C CA . LEU A 1 105 ? -8.015 -4.560 1.570 1.00 94.50 105 LEU A CA 1
ATOM 851 C C . LEU A 1 105 ? -9.206 -3.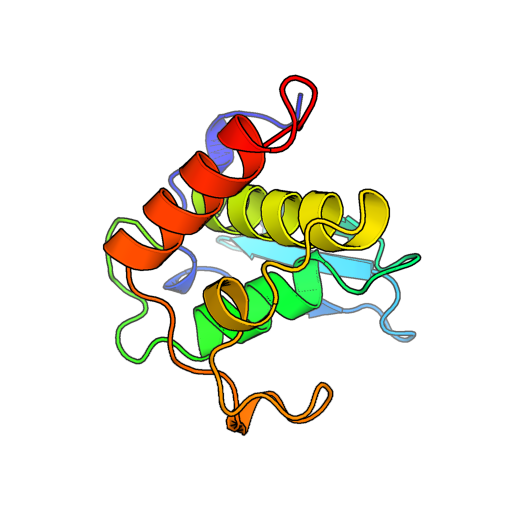595 1.433 1.00 94.50 105 LEU A C 1
ATOM 853 O O . LEU A 1 105 ? -9.655 -3.275 0.332 1.00 94.50 105 LEU A O 1
ATOM 857 N N . THR A 1 106 ? -9.718 -3.106 2.561 1.00 95.62 106 THR A N 1
ATOM 858 C CA . THR A 1 106 ? -10.733 -2.039 2.597 1.00 95.62 106 THR A CA 1
ATOM 859 C C . THR A 1 106 ? -10.105 -0.729 3.059 1.00 95.62 106 THR A C 1
ATOM 861 O O . THR A 1 106 ? -9.095 -0.749 3.760 1.00 95.62 106 THR A O 1
ATOM 864 N N . GLU A 1 107 ? -10.726 0.410 2.737 1.00 97.00 107 GLU A N 1
ATOM 865 C CA . GLU A 1 107 ? -10.254 1.728 3.190 1.00 97.00 107 GLU A CA 1
ATOM 866 C C . GLU A 1 107 ? -10.133 1.800 4.720 1.00 97.00 107 GLU A C 1
ATOM 868 O O . GLU A 1 107 ? -9.130 2.266 5.257 1.00 97.00 107 GLU A O 1
ATOM 873 N N . SER A 1 108 ? -11.134 1.274 5.434 1.00 97.31 108 SER A N 1
ATOM 874 C CA . SER A 1 108 ? -11.120 1.231 6.899 1.00 97.31 108 SER A CA 1
ATOM 875 C C . SER A 1 108 ? -9.944 0.411 7.428 1.00 97.31 108 SER A C 1
ATOM 877 O O . SER A 1 108 ? -9.262 0.863 8.342 1.00 97.31 108 SER A O 1
ATOM 879 N N . CYS A 1 109 ? -9.690 -0.765 6.843 1.00 97.12 109 CYS A N 1
ATOM 880 C CA . CYS A 1 109 ? -8.570 -1.618 7.242 1.00 97.12 109 CYS A CA 1
ATOM 881 C C . CYS A 1 109 ? -7.223 -0.937 6.952 1.00 97.12 109 CYS A C 1
ATOM 883 O O . CYS A 1 109 ? -6.332 -0.942 7.793 1.00 97.12 109 CYS A O 1
ATOM 885 N N . PHE A 1 110 ? -7.087 -0.271 5.802 1.00 97.75 110 PHE A N 1
ATOM 886 C CA . PHE A 1 110 ? -5.887 0.495 5.463 1.00 97.75 110 PHE A CA 1
ATOM 887 C C . PHE A 1 110 ? -5.553 1.557 6.524 1.00 97.75 110 PHE A C 1
ATOM 889 O O . PHE A 1 110 ? -4.417 1.632 6.993 1.00 97.75 110 PHE A O 1
ATOM 896 N N . TYR A 1 111 ? -6.539 2.353 6.946 1.00 97.81 111 TYR A N 1
ATOM 897 C CA . TYR A 1 111 ? -6.320 3.360 7.988 1.00 97.81 111 TYR A CA 1
ATOM 898 C C . TYR A 1 111 ? -6.110 2.754 9.381 1.00 97.81 111 TYR A C 1
ATOM 900 O O . TYR A 1 111 ? -5.376 3.328 10.188 1.00 97.81 111 TYR A O 1
ATOM 908 N N . GLU A 1 112 ? -6.707 1.596 9.661 1.00 98.25 112 GLU A N 1
ATOM 909 C CA . GLU A 1 112 ? -6.452 0.835 10.885 1.00 98.25 112 GLU A CA 1
ATOM 910 C C . GLU A 1 112 ? -5.002 0.340 10.946 1.00 98.25 112 GLU A C 1
ATOM 912 O O . GLU A 1 112 ? -4.342 0.568 11.954 1.00 98.25 112 GLU A O 1
ATOM 917 N N . ILE A 1 113 ? -4.459 -0.215 9.855 1.00 98.19 113 ILE A N 1
ATOM 918 C CA . ILE A 1 113 ? -3.049 -0.635 9.762 1.00 98.19 113 ILE A CA 1
ATOM 919 C C . ILE A 1 113 ? -2.111 0.522 10.112 1.00 98.19 113 ILE A C 1
ATOM 921 O O . ILE A 1 113 ? -1.219 0.363 10.945 1.00 98.19 113 ILE A O 1
ATOM 925 N N . ILE A 1 114 ? -2.320 1.695 9.503 1.00 97.94 114 ILE A N 1
ATOM 926 C CA . ILE A 1 114 ? -1.489 2.881 9.759 1.00 97.94 114 ILE A CA 1
ATOM 927 C C . ILE A 1 114 ? -1.520 3.242 11.246 1.00 97.94 114 ILE A C 1
ATOM 929 O O . ILE A 1 114 ? -0.475 3.471 11.856 1.00 97.94 114 ILE A O 1
ATOM 933 N N . LYS A 1 115 ? -2.722 3.276 11.827 1.00 97.94 115 LYS A N 1
ATOM 934 C CA . LYS A 1 115 ? -2.925 3.627 13.231 1.00 97.94 115 LYS A CA 1
ATOM 935 C C . LYS A 1 115 ? -2.256 2.623 14.172 1.00 97.94 115 LYS A C 1
ATOM 937 O O . LYS A 1 115 ? -1.599 3.046 15.119 1.00 97.94 115 LYS A O 1
ATOM 942 N N . GLU A 1 116 ? -2.418 1.325 13.927 1.00 98.25 116 GLU A N 1
ATOM 943 C CA . GLU A 1 116 ? -1.825 0.275 14.760 1.00 98.25 116 GLU A CA 1
ATOM 944 C C . GLU A 1 116 ? -0.295 0.310 14.691 1.00 98.25 116 GLU A C 1
ATOM 946 O O . GLU A 1 116 ? 0.359 0.259 15.730 1.00 98.25 116 GLU A O 1
ATOM 951 N N . ILE A 1 117 ? 0.293 0.507 13.505 1.00 98.06 117 ILE A N 1
ATOM 952 C CA . ILE A 1 117 ? 1.751 0.653 13.375 1.00 98.06 117 ILE A CA 1
ATOM 953 C C . ILE A 1 117 ? 2.251 1.859 14.173 1.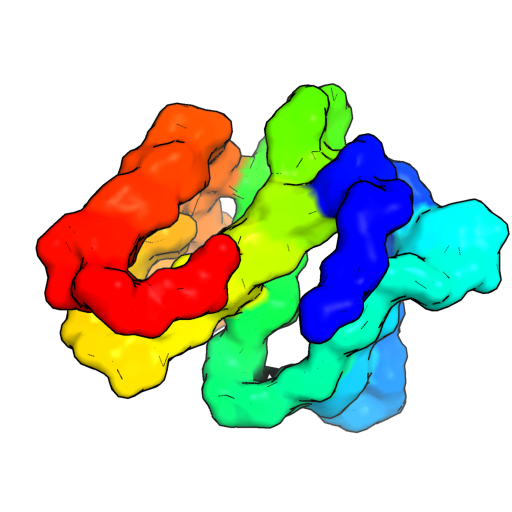00 98.06 117 ILE A C 1
ATOM 955 O O . ILE A 1 117 ? 3.157 1.709 14.985 1.00 98.06 117 ILE A O 1
ATOM 959 N N . GLN A 1 118 ? 1.637 3.032 14.003 1.00 96.25 118 GLN A N 1
ATOM 960 C CA . GLN A 1 118 ? 2.031 4.243 14.737 1.00 96.25 118 GLN A CA 1
ATOM 961 C C . GLN A 1 118 ? 1.817 4.123 16.253 1.00 96.25 118 GLN A C 1
ATOM 963 O O . GLN A 1 118 ? 2.488 4.801 17.027 1.00 96.25 118 GLN A O 1
ATOM 968 N N . SER A 1 119 ? 0.880 3.278 16.691 1.00 97.19 119 SER A N 1
ATOM 969 C CA . SER A 1 119 ? 0.675 2.984 18.111 1.00 97.19 119 SER A CA 1
ATOM 970 C C . SER A 1 119 ? 1.735 2.042 18.682 1.00 97.19 119 SER A C 1
ATOM 972 O O . SER A 1 119 ? 1.999 2.100 19.884 1.00 9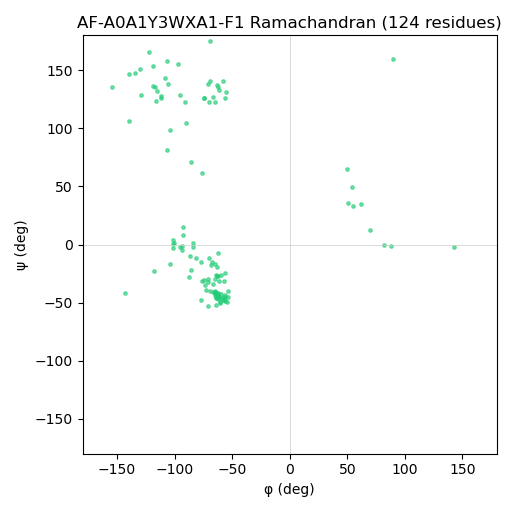7.19 119 SER A O 1
ATOM 974 N N . LEU A 1 120 ? 2.276 1.134 17.870 1.00 97.44 120 LEU A N 1
ATOM 9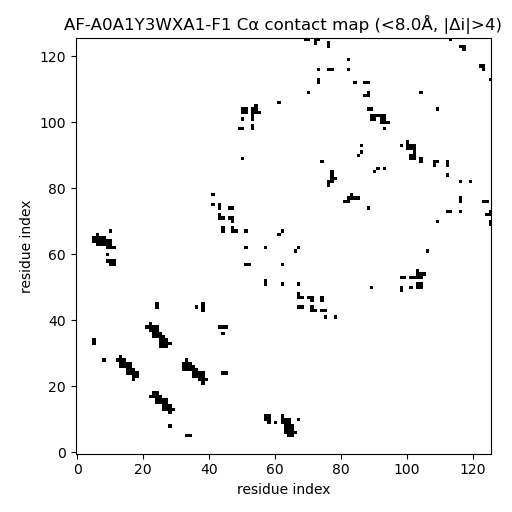75 C CA . LEU A 1 120 ? 3.285 0.161 18.290 1.00 97.44 120 LEU A CA 1
ATOM 976 C C . LEU A 1 120 ? 4.708 0.710 18.164 1.00 97.44 120 LEU A C 1
ATOM 978 O O . LEU A 1 120 ? 5.585 0.295 18.921 1.00 97.44 120 LEU A O 1
ATOM 982 N N . ASP A 1 121 ? 4.925 1.638 17.237 1.00 94.19 121 ASP A N 1
ATOM 983 C CA . ASP A 1 121 ? 6.212 2.259 16.969 1.00 94.19 121 ASP A CA 1
ATOM 984 C C . ASP A 1 121 ? 6.061 3.762 16.694 1.00 94.19 121 ASP A C 1
ATOM 986 O O . ASP A 1 121 ? 5.624 4.191 15.624 1.00 94.19 121 ASP A O 1
ATOM 990 N N . GLU A 1 122 ? 6.474 4.576 17.670 1.00 90.88 122 GLU A N 1
ATOM 991 C CA . GLU A 1 122 ? 6.439 6.040 17.583 1.00 90.88 122 GLU A CA 1
ATOM 992 C C . GLU A 1 122 ? 7.418 6.615 16.542 1.00 90.88 122 GLU A C 1
ATOM 994 O O . GLU A 1 122 ? 7.294 7.782 16.161 1.00 90.88 122 GLU A O 1
ATOM 999 N N . TYR A 1 123 ? 8.378 5.810 16.070 1.00 91.56 123 TYR A N 1
ATOM 1000 C CA . TYR A 1 123 ? 9.365 6.190 15.059 1.00 91.56 123 TYR A CA 1
ATOM 1001 C C . TYR A 1 123 ? 9.018 5.677 13.657 1.00 91.56 123 TYR A C 1
ATOM 1003 O O . TYR A 1 123 ? 9.778 5.942 12.721 1.00 91.56 123 TYR A O 1
ATOM 1011 N N . ALA A 1 124 ? 7.887 4.979 13.488 1.00 91.31 124 ALA A N 1
ATOM 1012 C CA . ALA A 1 124 ? 7.445 4.472 12.195 1.00 91.31 124 ALA A CA 1
ATOM 1013 C C . ALA A 1 124 ? 7.348 5.604 11.159 1.00 91.31 124 ALA A C 1
ATOM 1015 O O . ALA A 1 124 ? 6.730 6.648 11.388 1.00 91.31 124 ALA A O 1
ATOM 1016 N N . THR A 1 125 ? 7.931 5.387 9.979 1.00 90.25 125 THR A N 1
ATOM 1017 C CA . THR A 1 125 ? 7.965 6.389 8.904 1.00 90.25 125 THR A CA 1
ATOM 1018 C C . THR A 1 125 ? 7.007 5.998 7.781 1.00 90.25 125 THR A C 1
ATOM 1020 O O . THR A 1 125 ? 7.413 5.415 6.774 1.00 90.25 125 THR A O 1
ATOM 1023 N N . ILE A 1 126 ? 5.720 6.308 7.979 1.00 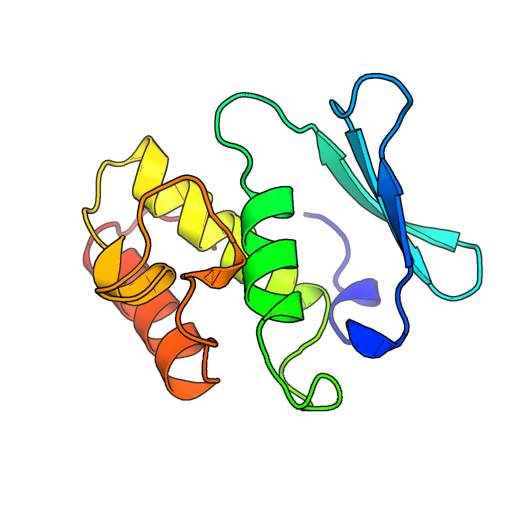88.50 126 ILE A N 1
ATOM 1024 C CA . ILE A 1 126 ? 4.619 6.032 7.034 1.00 88.50 126 ILE A CA 1
ATOM 1025 C C . ILE A 1 126 ? 4.351 7.218 6.112 1.00 88.50 126 ILE A C 1
ATOM 1027 O O . ILE A 1 126 ? 4.104 8.335 6.620 1.00 88.50 126 ILE A O 1
#

Radius of gyration: 13.97 Å; Cα contacts (8 Å, |Δi|>4): 177; chains: 1; bounding box: 29×34×39 Å

Solvent-accessible surface area (backbone atoms only — not comparable to full-atom values): 7379 Å² total; per-residue (Å²): 132,85,69,81,79,48,33,76,44,49,48,71,67,47,46,82,45,60,49,98,84,61,43,37,41,39,33,28,46,94,90,38,81,70,48,72,51,73,55,65,93,74,47,32,60,62,50,32,49,52,45,55,68,56,27,89,71,46,81,45,88,74,41,13,46,40,48,44,51,34,46,18,30,49,50,42,48,32,63,78,67,64,66,78,50,58,51,78,72,35,27,89,64,42,78,85,76,54,74,88,37,45,48,58,65,48,75,70,54,55,56,45,52,56,51,53,48,50,73,77,33,87,79,62,80,102

Sequence (126 aa):
MHNNEYSQIPFSECQVMTDDDGQNIYIYHNGSEVLSDYNHTGFYLETAIALFMAIKDQNQSWMNLGNLWKLRNCIRENLNHNLKLDRLIYGESFDGSNVSTLTPLTESCFYEIIKEIQSLDEYATI

Secondary structure (DSSP, 8-state):
---TTSTTSBGGGEEEEE-TTS-EEEEEETTEEEEEEE--SS-HHHHHHHHHHT-S-TT-TT-BHHHHHHHHHHHHHHHHTT---HHHHH-TT--SS-GGGSPPP-HHHHHHHHHHHHHH-TT---

Nearest PDB structures (foldseek):
  2hbv-assembly1_A  TM=3.123E-01  e=9.396E+00  Pseudomonas fluorescens